Protein AF-A0A9X8YNF2-F1 (afdb_monomer_lite)

Structure (mmCIF, N/CA/C/O backbone):
data_AF-A0A9X8YNF2-F1
#
_entry.id   AF-A0A9X8YNF2-F1
#
loop_
_atom_site.group_PDB
_atom_site.id
_atom_site.type_symbol
_atom_site.label_atom_id
_atom_site.label_alt_id
_atom_site.label_comp_id
_atom_site.label_asym_id
_atom_site.label_entity_id
_atom_site.label_seq_id
_atom_site.pdbx_PDB_ins_code
_atom_site.Cartn_x
_atom_site.Cartn_y
_atom_site.Cartn_z
_atom_site.occupancy
_atom_site.B_iso_or_equiv
_atom_site.auth_seq_id
_atom_site.auth_comp_id
_atom_site.auth_asym_id
_atom_site.auth_atom_id
_atom_site.pdbx_PDB_model_num
ATOM 1 N N . ASP A 1 1 ? 5.939 -4.364 -22.828 1.00 59.84 1 ASP A N 1
ATOM 2 C CA . ASP A 1 1 ? 7.154 -3.537 -22.693 1.00 59.84 1 ASP A CA 1
ATOM 3 C C . ASP A 1 1 ? 7.027 -2.414 -21.669 1.00 59.84 1 ASP A C 1
ATOM 5 O O . ASP A 1 1 ? 7.934 -2.281 -20.857 1.00 59.84 1 ASP A O 1
ATOM 9 N N . ASP A 1 2 ? 5.899 -1.703 -21.577 1.00 68.44 2 ASP A N 1
ATOM 10 C CA . ASP A 1 2 ? 5.748 -0.603 -20.602 1.00 68.44 2 ASP A CA 1
ATOM 11 C C . ASP A 1 2 ? 5.747 -1.027 -19.126 1.00 68.44 2 ASP A C 1
ATOM 13 O O . ASP A 1 2 ? 6.365 -0.363 -18.298 1.00 68.44 2 ASP A O 1
ATOM 17 N N . ASP A 1 3 ? 5.098 -2.138 -18.766 1.00 68.38 3 ASP A N 1
ATOM 18 C CA . ASP A 1 3 ? 4.962 -2.520 -17.349 1.00 68.38 3 ASP A CA 1
ATOM 19 C C . ASP A 1 3 ? 6.287 -2.956 -16.710 1.00 68.38 3 ASP A C 1
ATOM 21 O O . ASP A 1 3 ? 6.526 -2.680 -15.533 1.00 68.38 3 ASP A O 1
ATOM 25 N N . TYR A 1 4 ? 7.170 -3.592 -17.488 1.00 71.81 4 TYR A N 1
ATOM 26 C CA . TYR A 1 4 ? 8.525 -3.928 -17.047 1.00 71.81 4 TYR A CA 1
ATOM 27 C C . TYR A 1 4 ? 9.374 -2.664 -16.868 1.00 71.81 4 TYR A C 1
ATOM 29 O O . TYR A 1 4 ? 10.075 -2.521 -15.866 1.00 71.81 4 TYR A O 1
ATOM 37 N N . MET A 1 5 ? 9.276 -1.718 -17.809 1.00 78.38 5 MET A N 1
ATOM 38 C CA . MET A 1 5 ? 9.998 -0.448 -17.723 1.00 78.38 5 MET A CA 1
ATOM 39 C C . MET A 1 5 ? 9.514 0.404 -16.543 1.00 78.38 5 MET A C 1
ATOM 41 O O . MET A 1 5 ? 10.352 0.933 -15.817 1.00 78.38 5 MET A O 1
ATOM 45 N N . ARG A 1 6 ? 8.201 0.455 -16.272 1.00 72.88 6 ARG A N 1
ATOM 46 C CA . ARG A 1 6 ? 7.649 1.122 -15.076 1.00 72.88 6 ARG A CA 1
ATOM 47 C C . ARG A 1 6 ? 8.108 0.465 -13.776 1.00 72.88 6 ARG A C 1
ATOM 49 O O . ARG A 1 6 ? 8.474 1.165 -12.839 1.00 72.88 6 ARG A O 1
ATOM 56 N N . ALA A 1 7 ? 8.124 -0.869 -13.709 1.00 71.31 7 ALA A N 1
ATOM 57 C CA . ALA A 1 7 ? 8.623 -1.572 -12.525 1.00 71.31 7 ALA A CA 1
ATOM 58 C C . ALA A 1 7 ? 10.104 -1.247 -12.260 1.00 71.31 7 ALA A C 1
ATOM 60 O O . ALA A 1 7 ? 10.494 -0.991 -11.124 1.00 71.31 7 ALA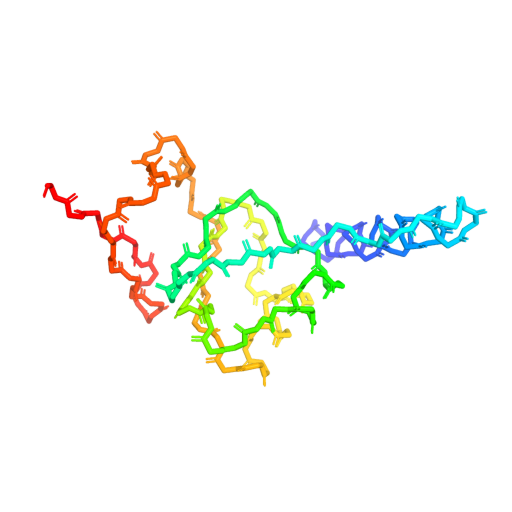 A O 1
ATOM 61 N N . ARG A 1 8 ? 10.918 -1.175 -13.319 1.00 82.19 8 ARG A N 1
ATOM 62 C CA . ARG A 1 8 ? 12.330 -0.797 -13.217 1.00 82.19 8 ARG A CA 1
ATOM 63 C C . ARG A 1 8 ? 12.525 0.672 -12.834 1.00 82.19 8 ARG A C 1
ATOM 65 O O . ARG A 1 8 ? 13.448 0.985 -12.086 1.00 82.19 8 ARG A O 1
ATOM 72 N N . GLU A 1 9 ? 11.684 1.572 -13.335 1.00 85.19 9 GLU A N 1
ATOM 73 C CA . GLU A 1 9 ? 11.687 2.981 -12.934 1.00 85.19 9 GLU A CA 1
ATOM 74 C C . GLU A 1 9 ? 11.434 3.127 -11.428 1.00 85.19 9 GLU A C 1
ATOM 76 O O . GLU A 1 9 ? 12.174 3.843 -10.750 1.00 85.19 9 GLU A O 1
ATOM 81 N N . LEU A 1 10 ? 10.439 2.404 -10.899 1.00 82.62 10 LEU A N 1
ATOM 82 C CA . LEU A 1 10 ? 10.116 2.378 -9.472 1.00 82.62 10 LEU A CA 1
ATOM 83 C C . LEU A 1 10 ? 11.330 1.954 -8.632 1.00 82.62 10 LEU A C 1
ATOM 85 O O . LEU A 1 10 ? 11.676 2.634 -7.668 1.00 82.62 10 LEU A O 1
ATOM 89 N N . ASP A 1 11 ? 12.018 0.882 -9.029 1.00 84.25 11 ASP A N 1
ATOM 90 C CA . ASP A 1 11 ? 13.211 0.401 -8.326 1.00 84.25 11 ASP A CA 1
ATOM 91 C C . ASP A 1 11 ? 14.340 1.440 -8.325 1.00 84.25 11 ASP A C 1
ATOM 93 O O . ASP A 1 11 ? 14.982 1.673 -7.300 1.00 84.25 11 ASP A O 1
ATOM 97 N N . VAL A 1 12 ? 14.585 2.095 -9.465 1.00 89.94 12 VAL A N 1
ATOM 98 C CA . VAL A 1 12 ? 15.613 3.140 -9.571 1.00 89.94 12 VAL A CA 1
ATOM 99 C C . VAL A 1 12 ? 15.253 4.334 -8.688 1.00 89.94 12 VAL A C 1
ATOM 101 O O . VAL A 1 12 ? 16.114 4.835 -7.963 1.00 89.94 12 VAL A O 1
ATOM 104 N N . ARG A 1 13 ? 13.988 4.771 -8.694 1.00 89.88 13 ARG 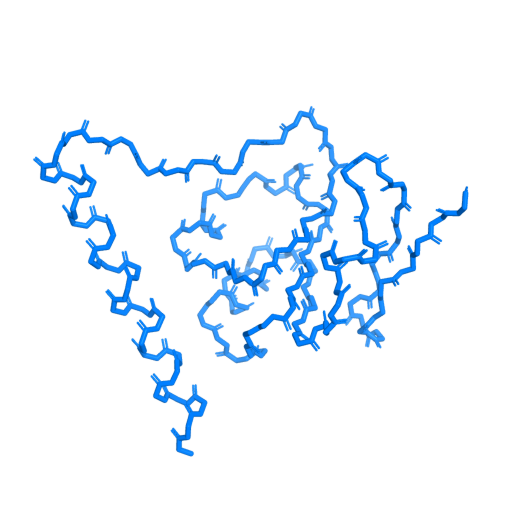A N 1
ATOM 105 C CA . ARG A 1 13 ? 13.499 5.850 -7.820 1.00 89.88 13 ARG A CA 1
ATOM 106 C C . ARG A 1 13 ? 13.637 5.481 -6.342 1.00 89.88 13 ARG A C 1
ATOM 108 O O . ARG A 1 13 ? 14.072 6.325 -5.556 1.00 89.88 13 ARG A O 1
ATOM 115 N N . ASP A 1 14 ? 13.336 4.237 -5.974 1.00 89.00 14 ASP A N 1
ATOM 116 C CA . ASP A 1 14 ? 13.505 3.729 -4.610 1.00 89.00 14 ASP A CA 1
ATOM 117 C C . ASP A 1 14 ? 14.975 3.771 -4.175 1.00 89.00 14 ASP A C 1
ATOM 119 O O . ASP A 1 14 ? 15.309 4.340 -3.133 1.00 89.00 14 ASP A O 1
ATOM 123 N N . MET A 1 15 ? 15.880 3.249 -5.007 1.00 91.81 15 MET A N 1
ATOM 124 C CA . MET A 1 15 ? 17.319 3.286 -4.735 1.00 91.81 15 MET A CA 1
ATOM 125 C C . MET A 1 15 ? 17.830 4.722 -4.587 1.00 91.81 15 MET A C 1
ATOM 127 O O . MET A 1 15 ? 18.492 5.030 -3.597 1.00 91.81 15 MET A O 1
ATOM 131 N N . LEU A 1 16 ? 17.479 5.615 -5.519 1.00 93.06 16 LEU A N 1
ATOM 132 C CA . LEU A 1 16 ? 17.884 7.023 -5.479 1.00 93.06 16 LEU A CA 1
ATOM 133 C C . LEU A 1 16 ? 17.418 7.710 -4.193 1.00 93.06 16 LEU A C 1
ATOM 135 O O . LEU A 1 16 ? 18.217 8.368 -3.523 1.00 93.06 16 LEU A O 1
ATOM 139 N N . ARG A 1 17 ? 16.148 7.524 -3.812 1.00 91.00 17 ARG A N 1
ATOM 140 C CA . ARG A 1 17 ? 15.584 8.090 -2.579 1.00 91.00 17 ARG A CA 1
ATOM 141 C C . ARG A 1 17 ? 16.352 7.610 -1.350 1.00 91.00 17 ARG A C 1
ATOM 143 O O . ARG A 1 17 ? 16.720 8.422 -0.504 1.00 91.00 17 ARG A O 1
ATOM 150 N N . ARG A 1 18 ? 16.654 6.312 -1.267 1.00 91.06 18 ARG A N 1
ATOM 151 C CA . ARG A 1 18 ? 17.414 5.726 -0.151 1.00 91.06 18 ARG A CA 1
ATOM 152 C C . ARG A 1 18 ? 18.836 6.259 -0.070 1.00 91.06 18 ARG A C 1
ATOM 154 O O . ARG A 1 18 ? 19.287 6.614 1.019 1.00 91.06 18 ARG A O 1
ATOM 161 N N . THR A 1 19 ? 19.525 6.351 -1.203 1.00 94.00 19 THR A N 1
ATOM 162 C CA . THR A 1 19 ? 20.880 6.904 -1.263 1.00 94.00 19 THR A CA 1
ATOM 163 C C . THR A 1 19 ? 20.894 8.368 -0.829 1.00 94.00 19 THR A C 1
ATOM 165 O O . THR A 1 19 ? 21.733 8.745 -0.014 1.00 94.00 19 THR A O 1
ATOM 168 N N . LEU A 1 20 ? 19.943 9.183 -1.299 1.00 93.38 20 LEU A N 1
ATOM 169 C CA . LEU A 1 20 ? 19.832 10.591 -0.908 1.00 93.38 20 LEU A CA 1
ATOM 170 C C . LEU A 1 20 ? 19.572 10.758 0.592 1.00 93.38 20 LEU A C 1
ATOM 172 O O . LEU A 1 20 ? 20.294 11.513 1.243 1.00 93.38 20 LEU A O 1
ATOM 176 N N . CYS A 1 21 ? 18.612 10.019 1.159 1.00 91.50 21 CYS A N 1
ATOM 177 C CA . CYS A 1 21 ? 18.359 10.036 2.601 1.00 91.50 21 CYS A CA 1
ATOM 178 C C . CYS A 1 21 ? 19.623 9.673 3.393 1.00 91.50 21 CYS A C 1
ATOM 180 O O . CYS A 1 21 ? 19.984 10.379 4.333 1.00 91.50 21 CYS A O 1
ATOM 182 N N . HIS A 1 22 ? 20.347 8.630 2.974 1.00 91.69 22 HIS A N 1
ATOM 183 C CA . HIS A 1 22 ? 21.575 8.208 3.645 1.00 91.69 22 HIS A CA 1
ATOM 184 C C . HIS A 1 22 ? 22.669 9.285 3.604 1.00 91.69 22 HIS A C 1
ATOM 186 O O . HIS A 1 22 ? 23.256 9.606 4.638 1.00 91.69 22 HIS A O 1
ATOM 192 N N . LEU A 1 23 ? 22.907 9.894 2.437 1.00 95.31 23 LEU A N 1
ATOM 193 C CA . LEU A 1 23 ? 23.893 10.969 2.275 1.00 95.31 23 LEU A CA 1
ATOM 194 C C . LEU A 1 23 ? 23.552 12.208 3.111 1.00 95.31 23 LEU A C 1
ATOM 196 O O . LEU A 1 23 ? 24.446 12.854 3.654 1.00 95.31 23 LEU A O 1
ATOM 200 N N . GLN A 1 24 ? 22.264 12.518 3.249 1.00 95.31 24 GLN A N 1
ATOM 201 C CA . GLN A 1 24 ? 21.778 13.641 4.049 1.00 95.31 24 GLN A CA 1
ATOM 202 C C . GLN A 1 24 ? 21.638 13.310 5.542 1.00 95.31 24 GLN A C 1
ATOM 204 O O . GLN A 1 24 ? 21.267 14.184 6.322 1.00 95.31 24 GLN A O 1
ATOM 209 N N . ARG A 1 25 ? 21.935 12.067 5.957 1.00 92.88 25 ARG A N 1
ATOM 210 C CA . ARG A 1 25 ? 21.692 11.555 7.319 1.00 92.88 25 ARG A CA 1
ATOM 211 C C . ARG A 1 25 ? 20.230 11.713 7.760 1.00 92.88 25 ARG A C 1
ATOM 213 O O . ARG A 1 25 ? 19.948 11.923 8.938 1.00 92.88 25 ARG A O 1
ATOM 220 N N . LEU A 1 26 ? 19.307 11.611 6.807 1.00 90.31 26 LEU A N 1
ATOM 221 C CA . LEU A 1 26 ? 17.871 11.595 7.043 1.00 90.31 26 LEU A CA 1
ATOM 222 C C . LEU A 1 26 ? 17.375 10.153 7.140 1.00 90.31 26 LEU A C 1
ATOM 224 O O . LEU A 1 26 ? 17.852 9.260 6.436 1.00 90.31 26 LEU A O 1
ATOM 228 N N . SER A 1 27 ? 16.370 9.936 7.982 1.00 83.44 27 SER A N 1
ATOM 229 C CA . SER A 1 27 ? 15.628 8.678 7.997 1.00 83.44 27 SER A CA 1
ATOM 230 C C . SER A 1 27 ? 14.729 8.578 6.768 1.00 83.44 27 SER A C 1
ATOM 232 O O . SER A 1 27 ? 14.192 9.580 6.291 1.00 83.44 27 SER A O 1
ATOM 234 N N . LEU A 1 28 ? 14.528 7.354 6.278 1.00 80.50 28 LEU A N 1
ATOM 235 C CA . LEU A 1 28 ? 13.472 7.103 5.304 1.00 80.50 28 LEU A CA 1
ATOM 236 C C . LEU A 1 28 ? 12.109 7.429 5.928 1.00 80.50 28 LEU A C 1
ATOM 238 O O . LEU A 1 28 ? 11.913 7.156 7.116 1.00 80.50 28 LEU A O 1
ATOM 242 N N . PRO A 1 29 ? 11.166 7.991 5.154 1.00 76.94 29 PRO A N 1
ATOM 243 C CA . PRO A 1 29 ? 9.803 8.184 5.624 1.00 76.94 29 PRO A CA 1
ATOM 244 C C . PRO A 1 29 ? 9.211 6.850 6.070 1.00 76.94 29 PRO A C 1
ATOM 246 O O . PRO A 1 29 ? 9.244 5.870 5.328 1.00 76.94 29 PRO A O 1
ATOM 249 N N . VAL A 1 30 ? 8.698 6.825 7.297 1.00 80.88 30 VAL A N 1
ATOM 250 C CA . VAL A 1 30 ? 8.071 5.644 7.887 1.00 80.88 30 VAL A CA 1
ATOM 251 C C . VAL A 1 30 ? 6.566 5.804 7.779 1.00 80.88 30 VAL A C 1
ATOM 253 O O . VAL A 1 30 ? 6.016 6.823 8.198 1.00 80.88 30 VAL A O 1
ATOM 256 N N . ILE A 1 31 ? 5.896 4.782 7.255 1.00 87.06 31 ILE A N 1
ATOM 257 C CA . ILE A 1 31 ? 4.440 4.687 7.326 1.00 87.06 31 ILE A CA 1
ATOM 258 C C . ILE A 1 31 ? 4.094 4.253 8.752 1.00 87.06 31 ILE A C 1
ATOM 260 O O . ILE A 1 31 ? 4.177 3.076 9.096 1.00 87.06 31 ILE A O 1
ATOM 264 N N . ALA A 1 32 ? 3.772 5.228 9.599 1.00 84.69 32 ALA A N 1
ATOM 265 C CA . ALA A 1 32 ? 3.381 4.995 10.982 1.00 84.69 32 ALA A CA 1
ATOM 266 C C . ALA A 1 32 ? 1.855 4.911 11.091 1.00 84.69 32 ALA A C 1
ATOM 268 O O . ALA A 1 32 ? 1.142 5.839 10.709 1.00 84.69 32 ALA A O 1
ATOM 269 N N . LEU A 1 33 ? 1.366 3.798 11.635 1.00 90.12 33 LEU A N 1
ATOM 270 C CA . LEU A 1 33 ? -0.047 3.570 11.915 1.00 90.12 33 LEU A CA 1
ATOM 271 C C . LEU A 1 33 ? -0.269 3.556 13.426 1.00 90.12 33 LEU A C 1
ATOM 273 O O . LEU A 1 33 ? 0.528 2.983 14.164 1.00 90.12 33 LEU A O 1
ATOM 277 N N . ALA A 1 34 ? -1.346 4.192 13.886 1.00 90.25 34 ALA A N 1
ATOM 278 C CA . ALA A 1 34 ? -1.728 4.175 15.299 1.00 90.25 34 ALA A CA 1
ATOM 279 C C . ALA A 1 34 ? -2.572 2.940 15.661 1.00 90.25 34 ALA A C 1
ATOM 281 O O . ALA A 1 34 ? -2.577 2.506 16.809 1.00 90.25 34 ALA A O 1
ATOM 282 N N . GLU A 1 35 ? -3.272 2.371 14.681 1.00 93.50 35 GLU A N 1
ATOM 283 C CA . GLU A 1 35 ? -4.191 1.247 14.848 1.00 93.50 35 GLU A CA 1
ATOM 284 C C . GLU A 1 35 ? -4.218 0.362 13.589 1.00 93.50 35 GLU A C 1
ATOM 286 O O . GLU A 1 35 ? -3.805 0.820 12.514 1.00 93.50 35 GLU A O 1
ATOM 291 N N . PRO A 1 36 ? -4.703 -0.893 13.688 1.00 95.50 36 PRO A N 1
ATOM 292 C CA . PRO A 1 36 ? -4.863 -1.767 12.532 1.00 95.50 36 PRO A CA 1
ATOM 293 C C . PRO A 1 36 ? -5.726 -1.131 11.432 1.00 95.50 36 PRO A C 1
ATOM 295 O O . PRO A 1 36 ? -6.912 -0.883 11.631 1.00 95.50 36 PRO A O 1
ATOM 298 N N . SER A 1 37 ? -5.129 -0.872 10.269 1.00 96.12 37 SER A N 1
ATOM 299 C CA . SER A 1 37 ? -5.689 -0.040 9.200 1.00 96.12 37 SER A CA 1
ATOM 300 C C . SER A 1 37 ? -5.449 -0.632 7.808 1.00 96.12 37 SER A C 1
ATOM 302 O O . SER A 1 37 ? -4.496 -1.381 7.582 1.00 96.12 37 SER A O 1
ATOM 304 N N . ILE A 1 38 ? -6.301 -0.256 6.851 1.00 95.62 38 ILE A N 1
ATOM 305 C CA . ILE A 1 38 ? -6.067 -0.473 5.417 1.00 95.62 38 ILE A CA 1
ATOM 306 C C . ILE A 1 38 ? -5.320 0.749 4.877 1.00 95.62 38 ILE A C 1
ATOM 308 O O . ILE A 1 38 ? -5.777 1.879 5.044 1.00 95.62 38 ILE A O 1
ATOM 312 N N . LEU A 1 39 ? -4.181 0.529 4.225 1.00 95.12 39 LEU A N 1
ATOM 313 C CA . LEU A 1 39 ? -3.425 1.589 3.566 1.00 95.12 39 LEU A CA 1
ATOM 314 C C . LEU A 1 39 ? -4.025 1.882 2.194 1.00 95.12 39 LEU A C 1
ATOM 316 O O . LEU A 1 39 ? -4.180 0.971 1.385 1.00 95.12 39 LEU A O 1
ATOM 320 N N . VAL A 1 40 ? -4.321 3.152 1.920 1.00 94.69 40 VAL A N 1
ATOM 321 C CA . VAL A 1 40 ? -4.776 3.623 0.606 1.00 94.69 40 VAL A CA 1
ATOM 322 C C . VAL A 1 40 ? -3.799 4.682 0.115 1.00 94.69 40 VAL A C 1
ATOM 324 O O . VAL A 1 40 ? -3.594 5.681 0.801 1.00 94.69 40 VAL A O 1
ATOM 327 N N . MET A 1 41 ? -3.148 4.439 -1.023 1.00 92.06 41 MET A N 1
ATOM 328 C CA . MET A 1 41 ? -2.037 5.265 -1.524 1.00 92.06 41 MET A CA 1
ATOM 329 C C . MET A 1 41 ? -2.026 5.276 -3.059 1.00 92.06 41 MET A C 1
ATOM 331 O O . MET A 1 41 ? -2.675 4.441 -3.683 1.00 92.06 41 MET A O 1
ATOM 335 N N . ASP A 1 42 ? -1.286 6.190 -3.688 1.00 89.75 42 ASP A N 1
ATOM 336 C CA . ASP A 1 42 ? -1.117 6.148 -5.149 1.00 89.75 42 ASP A CA 1
ATOM 337 C C . ASP A 1 42 ? -0.119 5.075 -5.575 1.00 89.75 42 ASP A C 1
ATOM 339 O O . ASP A 1 42 ? -0.357 4.275 -6.479 1.00 89.75 42 ASP A O 1
ATOM 343 N N . GLU A 1 43 ? 1.005 5.052 -4.877 1.00 87.81 43 GLU A N 1
ATOM 344 C CA . GLU A 1 43 ? 2.148 4.207 -5.156 1.00 87.81 43 GLU A CA 1
ATOM 345 C C . GLU A 1 43 ? 2.814 3.867 -3.823 1.00 87.81 43 GLU A C 1
ATOM 347 O O . GLU A 1 43 ? 2.748 4.645 -2.868 1.00 87.81 43 GLU A O 1
ATOM 352 N N . LEU A 1 44 ? 3.435 2.694 -3.752 1.00 89.81 44 LEU A N 1
ATOM 353 C CA . LEU A 1 44 ? 4.165 2.237 -2.577 1.00 89.81 44 LEU A CA 1
ATOM 354 C C . LEU A 1 44 ? 5.503 1.673 -3.034 1.00 89.81 44 LEU A C 1
ATOM 356 O O . LEU A 1 44 ? 5.541 0.773 -3.879 1.00 89.81 44 LEU A O 1
ATOM 360 N N . MET A 1 45 ? 6.594 2.207 -2.496 1.00 89.75 45 MET A N 1
ATOM 361 C CA . MET A 1 45 ? 7.942 1.809 -2.888 1.00 89.75 45 MET A CA 1
ATOM 362 C C . MET A 1 45 ? 8.330 0.474 -2.239 1.00 89.75 45 MET A C 1
ATOM 364 O O . MET A 1 45 ? 7.893 0.189 -1.120 1.00 89.75 45 MET A O 1
ATOM 368 N N . PRO A 1 46 ? 9.204 -0.334 -2.866 1.00 88.56 46 PRO A N 1
ATOM 369 C CA . PRO A 1 46 ? 9.630 -1.611 -2.299 1.00 88.56 46 PRO A CA 1
ATOM 370 C C . PRO A 1 46 ? 10.233 -1.465 -0.897 1.00 88.56 46 PRO A C 1
ATOM 372 O O . PRO A 1 46 ? 9.951 -2.277 -0.016 1.00 88.56 46 PRO A O 1
ATOM 375 N N . SER A 1 47 ? 11.016 -0.407 -0.655 1.00 89.31 47 SER A N 1
ATOM 376 C CA . SER A 1 47 ? 11.584 -0.147 0.670 1.00 89.31 47 SER A CA 1
ATOM 377 C C . SER A 1 47 ? 10.540 0.206 1.730 1.00 89.31 47 SER A C 1
ATOM 379 O O . SER A 1 47 ? 10.712 -0.173 2.885 1.00 89.31 47 SER A O 1
ATOM 381 N N . GLU A 1 48 ? 9.439 0.855 1.347 1.00 91.50 48 GLU A N 1
ATOM 382 C CA . GLU A 1 48 ? 8.339 1.194 2.254 1.00 91.50 48 GLU A CA 1
ATOM 383 C C . GLU A 1 48 ? 7.563 -0.062 2.658 1.00 91.50 48 GLU A C 1
ATOM 385 O O . GLU A 1 48 ? 7.259 -0.225 3.837 1.00 91.50 48 GLU A O 1
ATOM 390 N N . VAL A 1 49 ? 7.324 -0.992 1.719 1.00 91.19 49 VAL A N 1
ATOM 391 C CA . VAL A 1 49 ? 6.659 -2.280 2.000 1.00 91.19 49 VAL A CA 1
ATOM 392 C C . VAL A 1 49 ? 7.406 -3.061 3.080 1.00 91.19 49 VAL A C 1
ATOM 394 O O . VAL A 1 49 ? 6.794 -3.554 4.024 1.00 91.19 49 VAL A O 1
ATOM 397 N N . VAL A 1 50 ? 8.736 -3.140 2.976 1.00 89.38 50 VAL A N 1
ATOM 398 C CA . VAL A 1 50 ? 9.583 -3.881 3.929 1.00 89.38 50 VAL A CA 1
ATOM 399 C C . VAL A 1 50 ? 9.526 -3.288 5.341 1.00 89.38 50 VAL A C 1
ATOM 401 O O . VAL A 1 50 ? 9.736 -4.007 6.316 1.00 89.38 50 VAL A O 1
ATOM 404 N N . MET A 1 51 ? 9.229 -1.994 5.463 1.00 89.50 51 MET A N 1
ATOM 405 C CA . MET A 1 51 ? 9.150 -1.290 6.745 1.00 89.50 51 MET A CA 1
ATOM 406 C C . MET A 1 51 ? 7.769 -1.373 7.410 1.00 89.50 51 MET A C 1
ATOM 408 O O . MET A 1 51 ? 7.617 -0.902 8.536 1.00 89.50 51 MET A O 1
ATOM 412 N N . LEU A 1 52 ? 6.766 -1.955 6.746 1.00 91.94 52 LEU A N 1
ATOM 413 C CA . LEU A 1 52 ? 5.412 -2.051 7.284 1.00 91.94 52 LEU A CA 1
ATOM 414 C C . LEU A 1 52 ? 5.329 -2.991 8.493 1.00 91.94 52 LEU A C 1
ATOM 416 O O . LEU A 1 52 ? 5.803 -4.130 8.458 1.00 91.94 52 LEU A O 1
ATOM 420 N N . ASP A 1 53 ? 4.619 -2.550 9.535 1.00 91.50 53 ASP A N 1
ATOM 421 C CA . ASP A 1 53 ? 4.217 -3.426 10.634 1.00 91.50 53 ASP A CA 1
ATOM 422 C C . ASP A 1 53 ? 3.011 -4.277 10.212 1.00 91.50 53 ASP A C 1
ATOM 424 O O . ASP A 1 53 ? 1.880 -3.798 10.101 1.00 91.50 53 ASP A O 1
ATOM 428 N N . ARG A 1 54 ? 3.249 -5.578 10.021 1.00 88.56 54 ARG A N 1
ATOM 429 C CA . ARG A 1 54 ? 2.225 -6.561 9.629 1.00 88.56 54 ARG A CA 1
ATOM 430 C C . ARG A 1 54 ? 1.072 -6.689 10.628 1.00 88.56 54 ARG A C 1
ATOM 432 O O . ARG A 1 54 ? 0.040 -7.247 10.281 1.00 88.56 54 ARG A O 1
ATOM 439 N N . ARG A 1 55 ? 1.243 -6.231 11.872 1.00 91.56 55 ARG A N 1
ATOM 440 C CA . ARG A 1 55 ? 0.173 -6.228 12.883 1.00 91.56 55 ARG A CA 1
ATOM 441 C C . ARG A 1 55 ? -0.791 -5.065 12.691 1.00 91.56 55 ARG A C 1
ATOM 443 O O . ARG A 1 55 ? -1.939 -5.158 13.115 1.00 91.56 55 ARG A O 1
ATOM 450 N N . LEU A 1 56 ? -0.315 -3.981 12.082 1.00 94.88 56 LEU A N 1
ATOM 451 C CA . LEU A 1 56 ? -1.075 -2.751 11.890 1.00 94.88 56 LEU A CA 1
ATOM 452 C C . LEU A 1 56 ? -1.570 -2.594 10.452 1.00 94.88 56 LEU A C 1
ATOM 454 O O . LEU A 1 56 ? -2.567 -1.922 10.230 1.00 94.88 56 LEU A O 1
ATOM 458 N N . VAL A 1 57 ? -0.928 -3.221 9.469 1.00 95.88 57 VAL A N 1
ATOM 459 C CA . VAL A 1 57 ? -1.399 -3.185 8.079 1.00 95.88 57 VAL A CA 1
ATOM 460 C C . VAL A 1 57 ? -2.319 -4.371 7.805 1.00 95.88 57 VAL A C 1
ATOM 462 O O . VAL A 1 57 ? -1.858 -5.488 7.582 1.00 95.88 57 VAL A O 1
ATOM 465 N N . LEU A 1 58 ? -3.628 -4.114 7.782 1.00 95.31 58 LEU A N 1
ATOM 466 C CA . LEU A 1 58 ? -4.654 -5.116 7.467 1.00 95.31 58 LEU A CA 1
ATOM 467 C C . LEU A 1 58 ? -4.763 -5.397 5.961 1.00 95.31 58 LEU A C 1
ATOM 469 O O . LEU A 1 58 ? -5.242 -6.453 5.554 1.00 95.31 58 LEU A O 1
ATOM 473 N N . GLY A 1 59 ? -4.324 -4.450 5.133 1.00 95.56 59 GLY A N 1
ATOM 474 C CA . GLY A 1 59 ? -4.315 -4.567 3.682 1.00 95.56 59 GLY A CA 1
ATOM 475 C C . GLY A 1 59 ? -3.839 -3.287 3.002 1.00 95.56 59 GLY A C 1
ATOM 476 O O . GLY A 1 59 ? -3.706 -2.246 3.647 1.00 95.56 59 GLY A O 1
ATOM 477 N N . ILE A 1 60 ? -3.572 -3.370 1.701 1.00 95.69 60 ILE A N 1
ATOM 478 C CA . ILE A 1 60 ? -3.058 -2.267 0.883 1.00 95.69 60 ILE A CA 1
ATOM 479 C C . ILE A 1 60 ? -3.933 -2.107 -0.364 1.00 95.69 60 ILE A C 1
ATOM 481 O O . ILE A 1 60 ? -4.229 -3.076 -1.059 1.00 95.69 60 ILE A O 1
ATOM 485 N N . CYS A 1 61 ? -4.322 -0.877 -0.672 1.00 95.44 61 CYS A N 1
ATOM 486 C CA . CYS A 1 61 ? -5.035 -0.500 -1.882 1.00 95.44 61 CYS A CA 1
ATOM 487 C C . CYS A 1 61 ? -4.265 0.618 -2.589 1.00 95.44 61 CYS A C 1
ATOM 489 O O . CYS A 1 61 ? -4.112 1.706 -2.034 1.00 95.44 61 CYS A O 1
ATOM 491 N N . LEU A 1 62 ? -3.788 0.357 -3.806 1.00 93.81 62 LEU A N 1
ATOM 492 C CA . LEU A 1 62 ? -3.083 1.349 -4.614 1.00 93.81 62 LEU A CA 1
ATOM 493 C C . LEU A 1 62 ? -3.929 1.833 -5.787 1.00 93.81 62 LEU A C 1
ATOM 495 O O . LEU A 1 62 ? -4.561 1.021 -6.470 1.00 93.81 62 LEU A O 1
ATOM 499 N N . SER A 1 63 ? -3.893 3.142 -6.046 1.00 91.06 63 SER A N 1
ATOM 500 C CA . SER A 1 63 ? -4.506 3.724 -7.245 1.00 91.06 63 SER A CA 1
ATOM 501 C C . SER A 1 63 ? -3.716 3.354 -8.504 1.00 91.06 63 SER A C 1
ATOM 503 O O . SER A 1 63 ? -4.305 3.038 -9.539 1.00 91.06 63 SER A O 1
ATOM 505 N N . GLY A 1 64 ? -2.387 3.320 -8.385 1.00 84.50 64 GLY A N 1
ATOM 506 C CA . GLY A 1 64 ? -1.448 2.925 -9.421 1.00 84.50 64 GLY A CA 1
ATOM 507 C C . GLY A 1 64 ? -0.787 1.571 -9.161 1.00 84.50 64 GLY A C 1
ATOM 508 O O . GLY A 1 64 ? -1.226 0.757 -8.343 1.00 84.50 64 GLY A O 1
ATOM 509 N N . GLY A 1 65 ? 0.300 1.334 -9.892 1.00 78.69 65 GLY A N 1
ATOM 510 C CA . GLY A 1 65 ? 1.103 0.122 -9.790 1.00 78.69 65 GLY A CA 1
ATOM 511 C C . GLY A 1 65 ? 0.567 -1.058 -10.600 1.00 78.69 65 GLY A C 1
ATOM 512 O O . GLY A 1 65 ? -0.449 -0.987 -11.289 1.00 78.69 65 GLY A O 1
ATOM 513 N N . ASN A 1 66 ? 1.302 -2.166 -10.537 1.00 80.81 66 ASN A N 1
ATOM 514 C CA . ASN A 1 66 ? 0.948 -3.412 -11.203 1.00 80.81 66 ASN A CA 1
ATOM 515 C C . ASN A 1 66 ? 1.071 -4.592 -10.221 1.00 80.81 66 ASN A C 1
ATOM 517 O O . ASN A 1 66 ? 1.832 -4.540 -9.249 1.00 80.81 66 ASN A O 1
ATOM 521 N N . ALA A 1 67 ? 0.314 -5.663 -10.465 1.00 78.94 67 ALA A N 1
ATOM 522 C CA . ALA A 1 67 ? 0.241 -6.810 -9.553 1.00 78.94 67 ALA A CA 1
ATOM 523 C C . ALA A 1 67 ? 1.511 -7.683 -9.567 1.00 78.94 67 ALA A C 1
ATOM 525 O O . ALA A 1 67 ? 1.691 -8.528 -8.694 1.00 78.94 67 ALA A O 1
ATOM 526 N N . LEU A 1 68 ? 2.386 -7.479 -10.556 1.00 77.81 68 LEU A N 1
ATOM 527 C CA . LEU A 1 68 ? 3.663 -8.179 -10.718 1.00 77.81 68 LEU A CA 1
ATOM 528 C C . LEU A 1 68 ? 4.857 -7.353 -10.209 1.00 77.81 68 LEU A C 1
ATOM 530 O O . LEU A 1 68 ? 6.004 -7.748 -10.396 1.00 77.81 68 LEU A O 1
ATOM 534 N N . SER A 1 69 ? 4.601 -6.205 -9.583 1.00 81.69 69 SER A N 1
ATOM 535 C CA . SER A 1 69 ? 5.635 -5.273 -9.145 1.00 81.69 69 SER A CA 1
ATOM 536 C C . SER A 1 69 ? 6.349 -5.826 -7.924 1.00 81.69 69 SER A C 1
ATOM 538 O O . SER A 1 69 ? 5.781 -6.610 -7.160 1.00 81.69 69 SER A O 1
ATOM 540 N N . HIS A 1 70 ? 7.580 -5.377 -7.683 1.00 84.00 70 HIS A N 1
ATOM 541 C CA . HIS A 1 70 ? 8.311 -5.763 -6.480 1.00 84.00 70 HIS A CA 1
ATOM 542 C C . HIS A 1 70 ? 7.542 -5.424 -5.204 1.00 84.00 70 HIS A C 1
ATOM 544 O O . HIS A 1 70 ? 7.500 -6.250 -4.298 1.00 84.00 70 HIS A O 1
ATOM 550 N N . SER A 1 71 ? 6.851 -4.285 -5.153 1.00 87.06 71 SER A N 1
ATOM 551 C CA . SER A 1 71 ? 5.992 -3.937 -4.019 1.00 87.06 71 SER A CA 1
ATOM 552 C C . SER A 1 71 ? 4.862 -4.953 -3.812 1.00 87.06 71 SER A C 1
ATOM 554 O O . SER A 1 71 ? 4.646 -5.399 -2.687 1.00 87.06 71 SER A O 1
ATOM 556 N N . ALA A 1 72 ? 4.194 -5.391 -4.887 1.00 87.75 72 ALA A N 1
ATOM 557 C CA . ALA A 1 72 ? 3.143 -6.409 -4.817 1.00 87.75 72 ALA A CA 1
ATOM 558 C C . ALA A 1 72 ? 3.684 -7.796 -4.426 1.00 87.75 72 ALA A C 1
ATOM 560 O O . ALA A 1 72 ? 3.090 -8.493 -3.600 1.00 87.75 72 ALA A O 1
ATOM 561 N N . ILE A 1 73 ? 4.842 -8.184 -4.967 1.00 89.62 73 ILE A N 1
ATOM 562 C CA . ILE A 1 73 ? 5.530 -9.434 -4.619 1.00 89.62 73 ILE A CA 1
ATOM 563 C C . ILE A 1 73 ? 5.928 -9.431 -3.137 1.00 89.62 73 ILE A C 1
ATOM 565 O O . ILE A 1 73 ? 5.690 -10.416 -2.436 1.00 89.62 73 ILE A O 1
ATOM 569 N N . LEU A 1 74 ? 6.492 -8.324 -2.646 1.00 91.44 74 LEU A N 1
ATOM 570 C CA . LEU A 1 74 ? 6.891 -8.163 -1.249 1.00 91.44 74 LEU A CA 1
ATOM 571 C C . LEU A 1 74 ? 5.678 -8.184 -0.316 1.00 91.44 74 LEU A C 1
ATOM 573 O O . LEU A 1 74 ? 5.688 -8.938 0.653 1.00 91.44 74 LEU A O 1
ATOM 577 N N . ALA A 1 75 ? 4.608 -7.449 -0.629 1.00 91.75 75 ALA A N 1
ATOM 578 C CA . ALA A 1 75 ? 3.380 -7.457 0.168 1.00 91.75 75 ALA A CA 1
ATOM 579 C C . ALA A 1 75 ? 2.788 -8.873 0.275 1.00 91.75 75 ALA A C 1
ATOM 581 O O . ALA A 1 75 ? 2.454 -9.333 1.371 1.00 91.75 75 ALA A O 1
ATOM 582 N N . LYS A 1 76 ? 2.769 -9.619 -0.839 1.00 90.75 76 LYS A N 1
ATOM 583 C CA . LYS A 1 76 ? 2.348 -11.026 -0.869 1.00 90.75 76 LYS A CA 1
ATOM 584 C C . LYS A 1 76 ? 3.249 -11.921 -0.017 1.00 90.75 76 LYS A C 1
ATOM 586 O O . LYS A 1 76 ? 2.738 -12.713 0.770 1.00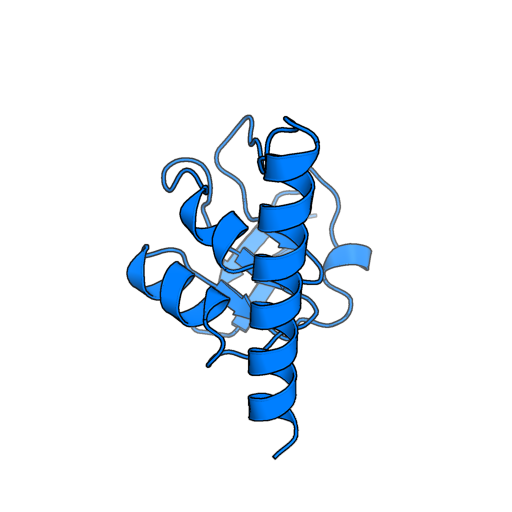 90.75 76 LYS A O 1
ATOM 591 N N . ALA A 1 77 ? 4.572 -11.788 -0.129 1.00 91.38 77 ALA A N 1
ATOM 592 C CA . ALA A 1 77 ? 5.527 -12.509 0.721 1.00 91.38 77 ALA A CA 1
ATOM 593 C C . ALA A 1 77 ? 5.370 -12.144 2.209 1.00 91.38 77 ALA A C 1
ATOM 595 O O . ALA A 1 77 ? 5.695 -12.936 3.096 1.00 91.38 77 ALA A O 1
ATOM 596 N N . MET A 1 78 ? 4.835 -10.953 2.491 1.00 91.44 78 MET A N 1
ATOM 597 C CA . MET A 1 78 ? 4.504 -10.507 3.836 1.00 91.44 78 MET A CA 1
ATOM 598 C C . MET A 1 78 ? 3.153 -11.004 4.359 1.00 91.44 78 MET A C 1
ATOM 600 O O . MET A 1 78 ? 2.879 -10.848 5.549 1.00 91.44 78 MET A O 1
ATOM 604 N N . GLY A 1 79 ? 2.348 -11.651 3.515 1.00 92.00 79 GLY A N 1
ATOM 605 C CA . GLY A 1 79 ? 0.996 -12.085 3.859 1.00 92.00 79 GLY A CA 1
ATOM 606 C C . GLY A 1 79 ? 0.001 -10.928 3.962 1.00 92.00 79 GLY A C 1
ATOM 607 O O . GLY A 1 79 ? -1.046 -11.095 4.578 1.00 92.00 79 GLY A O 1
ATOM 608 N N . ILE A 1 80 ? 0.324 -9.766 3.385 1.00 94.38 80 ILE A N 1
ATOM 609 C CA . ILE A 1 80 ? -0.539 -8.585 3.397 1.00 94.38 80 ILE A CA 1
ATOM 610 C C . ILE A 1 80 ? -1.430 -8.624 2.145 1.00 94.38 80 ILE A C 1
ATOM 612 O O . ILE A 1 80 ? -0.901 -8.635 1.028 1.00 94.38 80 ILE A O 1
ATOM 616 N N . PRO A 1 81 ? -2.768 -8.636 2.290 1.00 94.00 81 PRO A N 1
ATOM 617 C CA . PRO A 1 81 ? -3.683 -8.526 1.158 1.00 94.00 81 PRO A CA 1
ATOM 618 C C . PRO A 1 81 ? -3.471 -7.205 0.416 1.00 94.00 81 PRO A C 1
ATOM 620 O O . PRO A 1 81 ? -3.418 -6.145 1.041 1.00 94.00 81 PRO A O 1
ATOM 623 N N . MET A 1 82 ? -3.374 -7.251 -0.912 1.00 93.62 82 MET A N 1
ATOM 624 C CA . MET A 1 82 ? -3.094 -6.067 -1.721 1.00 93.62 82 MET A CA 1
ATOM 625 C C . MET A 1 82 ? -3.953 -6.025 -2.983 1.00 93.62 82 MET A C 1
ATOM 627 O O . MET A 1 82 ? -4.085 -7.030 -3.680 1.00 93.62 82 MET A O 1
ATOM 631 N N . VAL A 1 83 ? -4.499 -4.848 -3.285 1.00 94.06 83 VAL A N 1
ATOM 632 C CA . VAL A 1 83 ? -5.182 -4.520 -4.542 1.00 94.06 83 VAL A CA 1
ATOM 633 C C . VAL A 1 83 ? -4.470 -3.333 -5.182 1.00 94.06 83 VAL A C 1
ATOM 635 O O . VAL A 1 83 ? -4.064 -2.399 -4.494 1.00 94.06 83 VAL A O 1
ATOM 638 N N . VAL A 1 84 ? -4.295 -3.376 -6.499 1.00 92.12 84 VAL A N 1
ATOM 639 C CA . VAL A 1 84 ? -3.600 -2.349 -7.290 1.00 92.12 84 VAL A CA 1
ATOM 640 C C . VAL A 1 84 ? -4.481 -1.886 -8.443 1.00 92.12 84 VAL A C 1
ATOM 642 O O . VAL A 1 84 ? -5.390 -2.611 -8.850 1.00 92.12 84 VAL A O 1
ATOM 645 N N . GLY A 1 85 ? -4.199 -0.703 -8.988 1.00 89.69 85 GLY A N 1
ATOM 646 C CA . GLY A 1 85 ? -4.952 -0.150 -10.115 1.00 89.69 85 GLY A CA 1
ATOM 647 C C . GLY A 1 85 ? -6.362 0.329 -9.752 1.00 89.69 85 GLY A C 1
ATOM 648 O O . GLY A 1 85 ? -7.217 0.440 -10.633 1.00 89.69 85 GLY A O 1
ATOM 649 N N . MET A 1 86 ? -6.638 0.589 -8.470 1.00 90.38 86 MET A N 1
ATOM 650 C CA . MET A 1 86 ? -7.941 1.073 -8.022 1.00 90.38 86 MET A CA 1
ATOM 651 C C . MET A 1 86 ? -8.048 2.585 -8.210 1.00 90.38 86 MET A C 1
ATOM 653 O O . MET A 1 86 ? -7.830 3.371 -7.288 1.00 90.38 86 MET A O 1
ATOM 657 N N . GLN A 1 87 ? -8.395 2.992 -9.427 1.00 88.12 87 GLN A N 1
ATOM 658 C CA . GLN A 1 87 ? -8.558 4.401 -9.773 1.00 88.12 87 GLN A CA 1
ATOM 659 C C . GLN A 1 87 ? -9.509 5.115 -8.800 1.00 88.12 87 GLN A C 1
ATOM 661 O O . GLN A 1 87 ? -10.517 4.556 -8.357 1.00 88.12 87 GLN A O 1
ATOM 666 N N . ASP A 1 88 ? -9.175 6.361 -8.466 1.00 85.75 88 ASP A N 1
ATOM 667 C CA . ASP A 1 88 ? -9.916 7.213 -7.530 1.00 85.75 88 ASP A CA 1
ATOM 668 C C . ASP A 1 88 ? -10.021 6.684 -6.089 1.00 85.75 88 ASP A C 1
ATOM 670 O O . ASP A 1 88 ? -10.827 7.205 -5.315 1.00 85.75 88 ASP A O 1
ATOM 674 N N . CYS A 1 89 ? -9.250 5.665 -5.683 1.00 86.62 89 CYS A N 1
ATOM 675 C CA . CYS A 1 89 ? -9.351 5.151 -4.315 1.00 86.62 89 CYS A CA 1
ATOM 676 C C . CYS A 1 89 ? -9.082 6.256 -3.285 1.00 86.62 89 CYS A C 1
ATOM 678 O O . CYS A 1 89 ? -9.874 6.426 -2.365 1.00 86.62 89 CYS A O 1
ATOM 680 N N . LEU A 1 90 ? -8.053 7.082 -3.503 1.00 88.62 90 LEU A N 1
ATOM 681 C CA . LEU A 1 90 ? -7.714 8.195 -2.615 1.00 88.62 90 LEU A CA 1
ATOM 682 C C . LEU A 1 90 ? -8.808 9.259 -2.528 1.00 88.62 90 LEU A C 1
ATOM 684 O O . LEU A 1 90 ? -9.097 9.735 -1.435 1.00 88.62 90 LEU A O 1
ATOM 688 N N . SER A 1 91 ? -9.430 9.630 -3.651 1.00 89.88 91 SER A N 1
ATOM 689 C CA . SER A 1 91 ? -10.462 10.676 -3.668 1.00 89.88 91 SER A CA 1
ATOM 690 C C . SER A 1 91 ? -11.786 10.202 -3.065 1.00 89.88 91 SER A C 1
ATOM 692 O O . SER A 1 91 ? -12.561 11.015 -2.559 1.00 89.88 91 SER A O 1
ATOM 694 N N . LYS A 1 92 ? -12.041 8.889 -3.089 1.00 89.19 92 LYS A N 1
ATOM 695 C CA . LYS A 1 92 ? -13.242 8.265 -2.519 1.00 89.19 92 LYS A CA 1
ATOM 696 C C . LYS A 1 92 ? -13.085 7.900 -1.043 1.00 89.19 92 LYS A C 1
ATOM 698 O O . LYS A 1 92 ? -14.095 7.765 -0.360 1.00 89.19 92 LYS A O 1
ATOM 703 N N . THR A 1 93 ? -11.857 7.761 -0.545 1.00 91.62 93 THR A N 1
ATOM 704 C CA . THR A 1 93 ? -11.572 7.399 0.852 1.00 91.62 93 THR A CA 1
ATOM 705 C C . THR A 1 93 ? -11.258 8.607 1.724 1.00 91.62 93 THR A C 1
ATOM 707 O O . THR A 1 93 ? -10.713 9.607 1.262 1.00 91.62 93 THR A O 1
ATOM 710 N N . ARG A 1 94 ? -11.531 8.494 3.026 1.00 91.44 94 ARG A N 1
ATOM 711 C CA . ARG A 1 94 ? -11.037 9.430 4.045 1.00 91.44 94 ARG A CA 1
ATOM 712 C C . ARG A 1 94 ? -10.278 8.674 5.130 1.00 91.44 94 ARG A C 1
ATOM 714 O O . ARG A 1 94 ? -10.682 7.579 5.514 1.00 91.44 94 ARG A O 1
ATOM 721 N N . SER A 1 95 ? -9.209 9.266 5.659 1.00 90.81 95 SER A N 1
ATOM 722 C CA . SER A 1 95 ? -8.494 8.692 6.805 1.00 90.81 95 SER A CA 1
ATOM 723 C C . SER A 1 95 ? -9.443 8.488 7.989 1.00 90.81 95 SER A C 1
ATOM 725 O O . SER A 1 95 ? -10.237 9.373 8.308 1.00 90.81 95 SER A O 1
ATOM 727 N N . GLY A 1 96 ? -9.367 7.316 8.622 1.00 91.06 96 GLY A N 1
ATOM 728 C CA . GLY A 1 96 ? -10.260 6.914 9.716 1.00 91.06 96 GLY A CA 1
ATOM 729 C C . GLY A 1 96 ? -11.635 6.398 9.270 1.00 91.06 96 GLY A C 1
ATOM 730 O O . GLY A 1 96 ? -12.438 5.997 10.110 1.00 91.06 96 GLY A O 1
ATOM 731 N N . GLN A 1 97 ? -11.930 6.376 7.966 1.00 93.31 97 GLN A N 1
ATOM 732 C CA . GLN A 1 97 ? -13.155 5.769 7.455 1.00 93.31 97 GLN A CA 1
ATOM 733 C C . GLN A 1 97 ? -13.070 4.242 7.531 1.00 93.31 97 GLN A C 1
ATOM 735 O O . GLN A 1 97 ? -12.083 3.634 7.115 1.00 93.31 97 GLN A O 1
ATOM 740 N N . LYS A 1 98 ? -14.139 3.608 8.021 1.00 93.94 98 LYS A N 1
ATOM 741 C CA . LYS A 1 98 ? -14.249 2.148 8.011 1.00 93.94 98 LYS A CA 1
ATOM 742 C C . LYS A 1 98 ? -14.369 1.639 6.578 1.00 93.94 98 LYS A C 1
ATOM 744 O O . LYS A 1 98 ? -15.172 2.145 5.793 1.00 93.94 98 LYS A O 1
ATOM 749 N N . ALA A 1 99 ? -13.591 0.613 6.263 1.00 94.69 99 ALA A N 1
ATOM 750 C CA . ALA A 1 99 ? -13.594 -0.023 4.960 1.00 94.69 99 ALA A CA 1
ATOM 751 C C . ALA A 1 99 ? -13.332 -1.526 5.084 1.00 94.69 99 ALA A C 1
ATOM 753 O O . ALA A 1 99 ? -12.721 -1.991 6.046 1.00 94.69 99 ALA A O 1
ATOM 754 N N . MET A 1 100 ? -13.778 -2.274 4.081 1.00 94.75 100 MET A N 1
ATOM 755 C CA . MET A 1 100 ? -13.460 -3.683 3.888 1.00 94.75 100 MET A CA 1
ATOM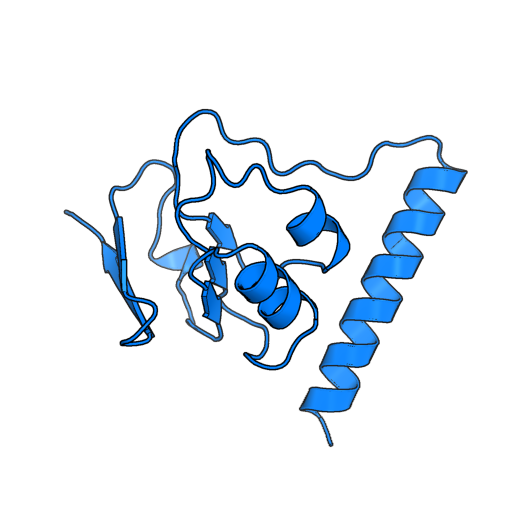 756 C C . MET A 1 100 ? -12.691 -3.836 2.579 1.00 94.75 100 MET A C 1
ATOM 758 O O . MET A 1 100 ? -13.148 -3.373 1.533 1.00 94.75 100 MET A O 1
ATOM 762 N N . LEU A 1 101 ? -11.544 -4.508 2.638 1.00 95.19 101 LEU A N 1
ATOM 763 C CA . LEU A 1 101 ? -10.755 -4.866 1.465 1.00 95.19 101 LEU A CA 1
ATOM 764 C C . LEU A 1 101 ? -10.960 -6.349 1.145 1.00 95.19 101 LEU A C 1
ATOM 766 O O . LEU A 1 101 ? -10.554 -7.214 1.918 1.00 95.19 101 LEU A O 1
ATOM 770 N N . ASP A 1 102 ? -11.548 -6.639 -0.011 1.00 94.56 102 ASP A N 1
ATOM 771 C CA . ASP A 1 102 ? -11.609 -7.984 -0.580 1.00 94.56 102 ASP A CA 1
ATOM 772 C C . ASP A 1 102 ? -10.579 -8.088 -1.710 1.00 94.56 102 ASP A C 1
ATOM 774 O O . ASP A 1 102 ? -10.838 -7.724 -2.860 1.00 94.56 102 ASP A O 1
ATOM 778 N N . ALA A 1 103 ? -9.383 -8.574 -1.372 1.00 91.19 103 ALA A N 1
ATOM 779 C CA . ALA A 1 103 ? -8.294 -8.719 -2.335 1.00 91.19 103 ALA A CA 1
ATOM 780 C C . ALA A 1 103 ? -8.523 -9.851 -3.352 1.00 91.19 103 ALA A C 1
ATOM 782 O O . ALA A 1 103 ? -7.945 -9.813 -4.434 1.00 91.19 103 ALA A O 1
ATOM 783 N N . ALA A 1 104 ? -9.376 -10.835 -3.043 1.00 89.75 104 ALA A N 1
ATOM 784 C CA . ALA A 1 104 ? -9.701 -11.913 -3.977 1.00 89.75 104 ALA A CA 1
ATOM 785 C C . ALA A 1 104 ? -10.611 -11.413 -5.106 1.00 89.75 104 ALA A C 1
ATOM 787 O O . ALA A 1 104 ? -10.478 -11.841 -6.251 1.00 89.75 104 ALA A O 1
ATOM 788 N N . ARG A 1 105 ? -11.520 -10.486 -4.785 1.00 91.56 105 ARG A N 1
ATOM 789 C CA . ARG A 1 105 ? -12.426 -9.854 -5.755 1.00 91.56 105 ARG A CA 1
ATOM 790 C C . ARG A 1 105 ? -11.900 -8.527 -6.302 1.00 91.56 105 ARG A C 1
ATOM 792 O O . ARG A 1 105 ? -12.482 -8.009 -7.249 1.00 91.56 105 ARG A O 1
ATOM 799 N N . GLY A 1 106 ? -10.833 -7.981 -5.717 1.00 90.94 106 GLY A N 1
ATOM 800 C CA . GLY A 1 106 ? -10.251 -6.695 -6.104 1.00 90.94 106 GLY A CA 1
ATOM 801 C C . GLY A 1 106 ? -11.125 -5.495 -5.728 1.00 90.94 106 GLY A C 1
ATOM 802 O O . GLY A 1 106 ? -11.179 -4.524 -6.476 1.00 90.94 106 GLY A O 1
ATOM 803 N N . VAL A 1 107 ? -11.846 -5.561 -4.602 1.00 92.00 107 VAL A N 1
ATOM 804 C CA . VAL A 1 107 ? -12.843 -4.550 -4.211 1.00 92.00 107 VAL A CA 1
ATOM 805 C C . VAL A 1 107 ? -12.482 -3.910 -2.872 1.00 92.00 107 VAL A C 1
ATOM 807 O O . VAL A 1 107 ? -12.159 -4.603 -1.910 1.00 92.00 107 VAL A O 1
ATOM 810 N N . LEU A 1 108 ? -12.610 -2.584 -2.797 1.00 93.69 108 LEU A N 1
ATOM 811 C CA . LEU A 1 108 ? -12.613 -1.816 -1.553 1.00 93.69 108 LEU A CA 1
ATOM 812 C C . LEU A 1 108 ? -14.032 -1.290 -1.321 1.00 93.69 108 LEU A C 1
ATOM 814 O O . LEU A 1 108 ? -14.551 -0.518 -2.126 1.00 93.69 108 LEU A O 1
ATOM 818 N N . GLN A 1 109 ? -14.669 -1.720 -0.235 1.00 93.38 109 GLN A N 1
ATOM 819 C CA . GLN A 1 109 ? -15.993 -1.248 0.162 1.00 93.38 109 GLN A CA 1
ATOM 820 C C . GLN A 1 109 ? -15.864 -0.275 1.323 1.00 93.38 109 GLN A C 1
ATOM 822 O O . GLN A 1 109 ? -15.233 -0.590 2.328 1.00 93.38 109 GLN A O 1
ATOM 827 N N . LEU A 1 110 ? -16.477 0.895 1.189 1.00 92.62 110 LEU A N 1
ATOM 828 C CA . 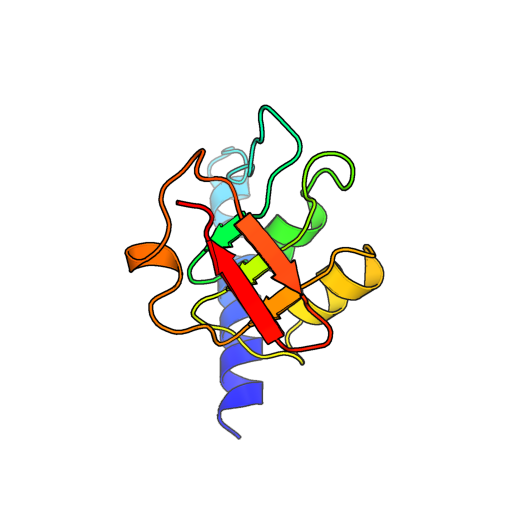LEU A 1 110 ? -16.488 1.918 2.226 1.00 92.62 110 LEU A CA 1
ATOM 829 C C . LEU A 1 110 ? -17.778 1.797 3.032 1.00 92.62 110 LEU A C 1
ATOM 831 O O . LEU A 1 110 ? -18.861 1.684 2.457 1.00 92.62 110 LEU A O 1
ATOM 835 N N . SER A 1 111 ? -17.671 1.822 4.357 1.00 85.62 111 SER A N 1
ATOM 836 C CA . SER A 1 111 ? -18.843 1.977 5.214 1.00 85.62 111 SER A CA 1
ATOM 837 C C . SER A 1 111 ? -19.320 3.430 5.191 1.00 85.62 111 SER A C 1
ATOM 839 O O . SER A 1 111 ? -18.505 4.360 5.136 1.00 85.62 111 SER A O 1
ATOM 841 N N . HIS A 1 112 ? -20.643 3.590 5.227 1.00 67.44 112 HIS A N 1
ATOM 842 C C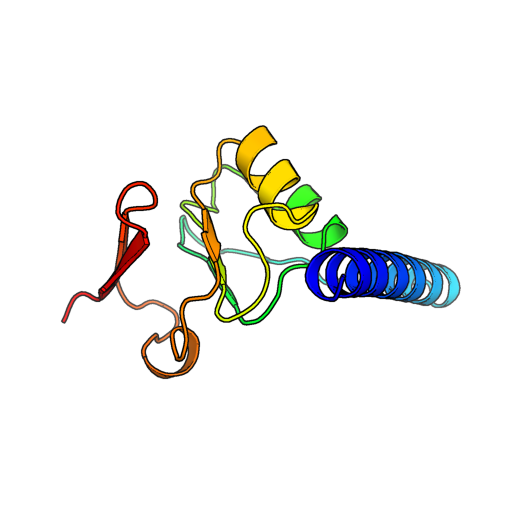A . HIS A 1 112 ? -21.322 4.865 5.449 1.00 67.44 112 HIS A CA 1
ATOM 843 C C . HIS A 1 112 ? -21.274 5.287 6.918 1.00 67.44 112 HIS A C 1
ATOM 845 O O . HIS A 1 112 ? -21.262 4.385 7.790 1.00 67.44 112 HIS A O 1
#

Sequence (112 aa):
DDDYMRARELDVRDMLRRTLCHLQRLSLPVIALAEPSILVMDELMPSEVVMLDRRLVLGICLSGGNALSHSAILAKAMGIPMVVGMQDCLSKTRSGQKAMLDAARGVLQLSH

pLDDT: mean 88.71, std 6.88, range [59.84, 96.12]

Radius of gyration: 14.37 Å; chains: 1; bounding box: 45×26×38 Å

Organism: Serratia marcescens (NCBI:txid615)

Secondary structure (DSSP, 8-state):
-HHHHHHHHHHHHHHHHHHHHHHTTPPPPP---SSSEEEEES---HHHHHT--TTTEEEEEESS--TTSHHHHHHHHTT--EE---TTHHHH--TT--EEEETTTTEEEEP-

InterPro domains:
  IPR008279 PEP-utilising enzyme, mobile domain [PF00391] (34-106)
  IPR036637 Phosphohistidine domain superfamily [SSF52009] (8-110)
  IPR050499 Phosphoenolpyruvate-dependent sugar PTS enzyme [PTHR46244] (1-110)

Foldseek 3Di:
DVQVVVLVVLQVVLVVLVVVCVVVVHDDDAPDDPAQDAAEEADDGLVNLVRDDLRRHQAYEHCAHDCPHSSNVSCVVSVHQYAHNNHCSVVPDDPPWDWDDDSVVRDIGTDD